Protein AF-A0A2J0KRB7-F1 (afdb_monomer_lite)

Secondary structure (DSSP, 8-state):
--EEEEEETTEEEE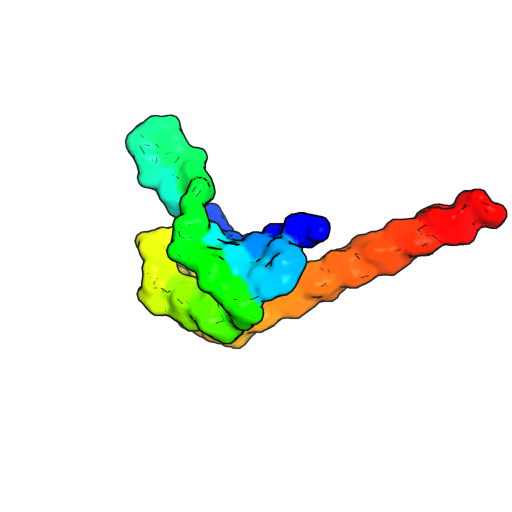EETTEEEEEEEEE-SS-EEEEEEEEESSHHHHHHHHHHT-S---TT---SHHHHHHHHHHHHHHHHHHHHHHHHHHTT--

Sequence (94 aa):
MERTIPIDDNAQIVIEPENYILQYRRKSKSQISWRTAGYFSDLISLATEYLNEAPKRADNAIKDINGIVVTIERAETRICKLISKLKQYDGRNK

Foldseek 3Di:
DWDWQDQDPFWIWIDDVQKIWIWGWDDDPPDIDIDTPDIDNDPVVVLVCCQPPVPDADPPGDNDPVSVVVSVVVSVVVVVVVVVVVVVVVVVVD

pLDDT: mean 82.68, std 10.46, range [41.0, 92.25]

Structure (mmCIF, N/CA/C/O backbone):
data_AF-A0A2J0KRB7-F1
#
_entry.id   AF-A0A2J0KRB7-F1
#
loop_
_atom_site.group_PDB
_atom_site.id
_atom_site.type_symbol
_atom_site.label_atom_id
_atom_site.label_alt_id
_atom_site.label_comp_id
_atom_site.label_asym_id
_atom_site.label_entity_id
_atom_site.label_seq_id
_atom_site.pdbx_PDB_ins_code
_atom_site.Cartn_x
_atom_site.Cartn_y
_atom_site.Cartn_z
_atom_site.occupancy
_atom_site.B_iso_or_equiv
_atom_site.auth_seq_id
_atom_site.auth_comp_id
_atom_site.auth_asym_id
_atom_site.auth_atom_id
_atom_site.pdbx_PDB_model_num
ATOM 1 N N . MET A 1 1 ? -16.996 1.248 4.668 1.00 58.09 1 MET A N 1
ATOM 2 C CA . MET A 1 1 ? -16.509 2.615 4.383 1.00 58.09 1 MET A CA 1
ATOM 3 C C . MET A 1 1 ? -15.225 2.449 3.604 1.00 58.09 1 MET A C 1
ATOM 5 O O . MET A 1 1 ? -14.269 1.948 4.178 1.00 58.09 1 MET A O 1
ATOM 9 N N . GLU A 1 2 ? -15.238 2.777 2.319 1.00 72.00 2 GLU A N 1
ATOM 10 C CA . GLU A 1 2 ? -14.045 2.689 1.476 1.00 72.00 2 GLU A CA 1
ATOM 11 C C . GLU A 1 2 ? -13.035 3.767 1.900 1.00 72.00 2 GLU A C 1
ATOM 13 O O . GLU A 1 2 ? -13.415 4.910 2.189 1.00 72.00 2 GLU A O 1
ATOM 18 N N . ARG A 1 3 ? -11.758 3.398 2.021 1.00 82.62 3 ARG A N 1
ATOM 19 C CA . ARG A 1 3 ? -10.673 4.315 2.405 1.00 82.62 3 ARG A CA 1
ATOM 20 C C . ARG A 1 3 ? -9.521 4.164 1.431 1.00 82.62 3 ARG A C 1
ATOM 22 O O . ARG A 1 3 ? -9.099 3.052 1.159 1.00 82.62 3 ARG A O 1
ATOM 29 N N . THR A 1 4 ? -8.954 5.273 0.981 1.00 89.06 4 THR A N 1
ATOM 30 C CA . THR A 1 4 ? -7.811 5.252 0.066 1.00 89.06 4 THR A CA 1
ATOM 31 C C . THR A 1 4 ? -6.551 5.746 0.768 1.00 89.06 4 THR A C 1
ATOM 33 O O . THR A 1 4 ? -6.550 6.831 1.354 1.00 89.06 4 THR A O 1
ATOM 36 N N . ILE A 1 5 ? -5.476 4.964 0.694 1.00 89.12 5 ILE A N 1
ATOM 37 C CA . ILE A 1 5 ? -4.129 5.328 1.134 1.00 89.12 5 ILE A CA 1
ATOM 38 C C . ILE A 1 5 ? -3.271 5.530 -0.121 1.00 89.12 5 ILE A C 1
ATOM 40 O O . ILE A 1 5 ? -2.986 4.554 -0.818 1.00 89.12 5 ILE A O 1
ATOM 44 N N . PRO A 1 6 ? -2.857 6.766 -0.444 1.00 89.69 6 PRO A N 1
ATOM 45 C CA . PRO A 1 6 ? -1.923 6.991 -1.540 1.00 89.69 6 PRO A CA 1
ATOM 46 C C . PRO A 1 6 ? -0.542 6.444 -1.160 1.00 89.69 6 PRO A C 1
ATOM 48 O O . PRO A 1 6 ? -0.052 6.722 -0.064 1.00 89.69 6 PRO A O 1
ATOM 51 N N . ILE A 1 7 ? 0.074 5.679 -2.063 1.00 87.94 7 ILE A N 1
ATOM 52 C CA . ILE A 1 7 ? 1.460 5.209 -1.918 1.00 87.94 7 ILE A CA 1
ATOM 53 C C . ILE A 1 7 ? 2.398 6.203 -2.611 1.00 87.94 7 ILE A C 1
ATOM 55 O O . ILE A 1 7 ? 3.360 6.677 -2.012 1.00 87.94 7 ILE A O 1
ATOM 59 N N . ASP A 1 8 ? 2.082 6.539 -3.864 1.00 88.12 8 ASP A N 1
ATOM 60 C CA . ASP A 1 8 ? 2.75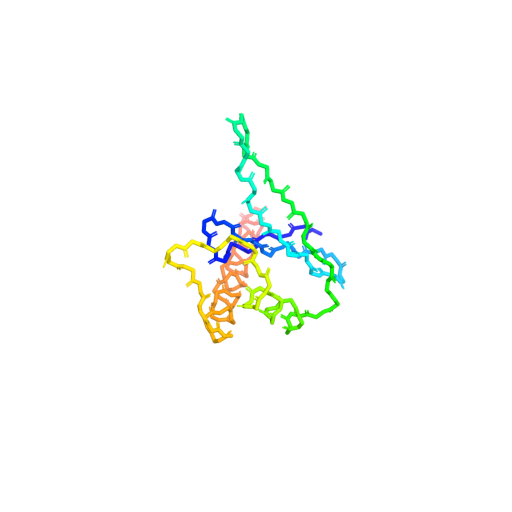3 7.555 -4.675 1.00 88.12 8 ASP A CA 1
ATOM 61 C C . ASP A 1 8 ? 1.764 8.185 -5.684 1.00 88.12 8 ASP A C 1
ATOM 63 O O . ASP A 1 8 ? 0.554 7.953 -5.619 1.00 88.12 8 ASP A O 1
ATOM 67 N N . ASP A 1 9 ? 2.261 8.984 -6.633 1.00 86.31 9 ASP A N 1
ATOM 68 C CA . ASP A 1 9 ? 1.433 9.689 -7.629 1.00 86.31 9 ASP A CA 1
ATOM 69 C C . ASP A 1 9 ? 0.687 8.767 -8.619 1.00 86.31 9 ASP A C 1
ATOM 71 O O . ASP A 1 9 ? -0.244 9.197 -9.319 1.00 86.31 9 ASP A O 1
ATOM 75 N N . ASN A 1 10 ? 1.115 7.507 -8.712 1.00 90.50 10 ASN A N 1
ATOM 76 C CA . ASN A 1 10 ? 0.632 6.503 -9.649 1.00 90.50 10 ASN A CA 1
ATOM 77 C C . ASN A 1 10 ? 0.034 5.264 -8.970 1.00 90.50 10 ASN A C 1
ATOM 79 O O . ASN A 1 10 ? -0.519 4.432 -9.691 1.00 90.50 10 ASN A O 1
ATOM 83 N N . ALA A 1 11 ? 0.098 5.133 -7.644 1.00 90.62 11 ALA A N 1
ATOM 84 C CA . ALA A 1 11 ? -0.366 3.958 -6.914 1.00 90.62 11 ALA A CA 1
ATOM 85 C C . ALA A 1 11 ? -1.102 4.309 -5.615 1.00 90.62 11 ALA A C 1
ATOM 87 O O . ALA A 1 11 ? -0.678 5.171 -4.841 1.00 90.62 11 ALA A O 1
ATOM 88 N N . GLN A 1 12 ? -2.183 3.580 -5.340 1.00 91.50 12 GLN A N 1
ATOM 89 C CA . GLN A 1 12 ? -2.948 3.709 -4.102 1.00 91.50 12 GLN A CA 1
ATOM 90 C C . GLN A 1 12 ? -3.492 2.361 -3.623 1.00 91.50 12 GLN A C 1
ATOM 92 O O . GLN A 1 12 ? -3.783 1.468 -4.421 1.00 91.50 12 GLN A O 1
ATOM 97 N N . ILE A 1 13 ? -3.667 2.252 -2.309 1.00 90.50 13 ILE A N 1
ATOM 98 C CA . ILE A 1 13 ? -4.348 1.142 -1.644 1.00 90.50 13 ILE A CA 1
ATOM 99 C C . ILE A 1 13 ? -5.767 1.588 -1.340 1.00 90.50 13 ILE A C 1
ATOM 101 O O . ILE A 1 13 ? -5.968 2.600 -0.671 1.00 90.50 13 ILE A O 1
ATOM 105 N N . VAL A 1 14 ? -6.750 0.829 -1.798 1.00 90.44 14 VAL A N 1
ATOM 106 C CA . VAL A 1 14 ? -8.144 0.988 -1.401 1.00 90.44 14 VAL A CA 1
ATOM 107 C C . VAL A 1 14 ? -8.465 -0.089 -0.371 1.00 90.44 14 VAL A C 1
ATOM 109 O O . VAL A 1 14 ? -8.262 -1.273 -0.608 1.00 90.44 14 VAL A O 1
ATOM 112 N N . ILE A 1 15 ? -8.915 0.335 0.802 1.00 86.62 15 ILE A N 1
ATOM 113 C CA . ILE A 1 15 ? -9.354 -0.529 1.892 1.00 86.62 15 ILE A CA 1
ATOM 114 C C . ILE A 1 15 ? -10.869 -0.637 1.787 1.00 86.62 15 ILE A C 1
ATOM 116 O O . ILE A 1 15 ? -11.589 0.351 1.984 1.00 86.62 15 ILE A O 1
ATOM 120 N N . GLU A 1 16 ? -11.332 -1.844 1.506 1.00 84.06 16 GLU A N 1
ATOM 121 C CA . GLU A 1 16 ? -12.732 -2.234 1.573 1.00 84.06 16 GLU A CA 1
ATOM 122 C C . GLU A 1 16 ? -12.974 -3.075 2.837 1.00 84.06 16 GLU A C 1
ATOM 124 O O . GLU A 1 16 ? -12.022 -3.527 3.479 1.00 84.06 16 GLU A O 1
ATOM 129 N N . PRO A 1 17 ? -14.234 -3.266 3.268 1.00 77.31 17 PRO A N 1
ATOM 130 C CA . PRO A 1 17 ? -14.529 -4.225 4.323 1.00 77.31 17 PRO A CA 1
ATOM 131 C C . PRO A 1 17 ? -13.910 -5.584 3.975 1.00 77.31 17 PRO A C 1
ATOM 133 O O . PRO A 1 17 ? -14.177 -6.128 2.908 1.00 77.31 17 PRO A O 1
ATOM 136 N N . GLU A 1 18 ? -13.065 -6.090 4.874 1.00 75.12 18 GLU A N 1
ATOM 137 C CA . GLU A 1 18 ? -12.419 -7.410 4.784 1.00 75.12 18 GLU A CA 1
ATOM 138 C C . GLU A 1 18 ? -11.362 -7.573 3.678 1.00 75.12 18 GLU A C 1
ATOM 140 O O . GLU A 1 18 ? -10.725 -8.620 3.624 1.00 75.12 18 GLU A O 1
ATOM 145 N N . ASN A 1 19 ? -11.124 -6.564 2.831 1.00 84.88 19 ASN A N 1
ATOM 146 C CA . ASN A 1 19 ? -10.213 -6.690 1.691 1.00 84.88 19 ASN A CA 1
ATOM 147 C C . ASN A 1 19 ? -9.378 -5.434 1.432 1.00 84.88 19 ASN A C 1
ATOM 149 O O . ASN A 1 19 ? -9.782 -4.300 1.705 1.00 84.88 19 ASN A O 1
ATOM 153 N N . TYR A 1 20 ? -8.223 -5.651 0.809 1.00 89.19 20 TYR A N 1
ATOM 154 C CA . TYR A 1 20 ? -7.362 -4.599 0.295 1.00 89.19 20 TYR A CA 1
ATOM 155 C C . TYR A 1 20 ? -7.261 -4.696 -1.222 1.00 89.19 20 TYR A C 1
ATOM 157 O O . TYR A 1 20 ? -7.110 -5.774 -1.792 1.00 89.19 20 TYR A O 1
ATOM 165 N N . ILE A 1 21 ? -7.320 -3.551 -1.886 1.00 92.06 21 ILE A N 1
ATOM 166 C CA . ILE A 1 21 ? -7.294 -3.454 -3.339 1.00 92.06 21 ILE A CA 1
ATOM 167 C C . ILE A 1 21 ? -6.137 -2.557 -3.737 1.00 92.06 21 ILE A C 1
ATOM 169 O O . ILE A 1 21 ? -6.012 -1.421 -3.277 1.00 92.06 21 ILE A O 1
ATOM 173 N N . LEU A 1 22 ? -5.307 -3.058 -4.640 1.00 91.06 22 LEU A N 1
ATOM 174 C CA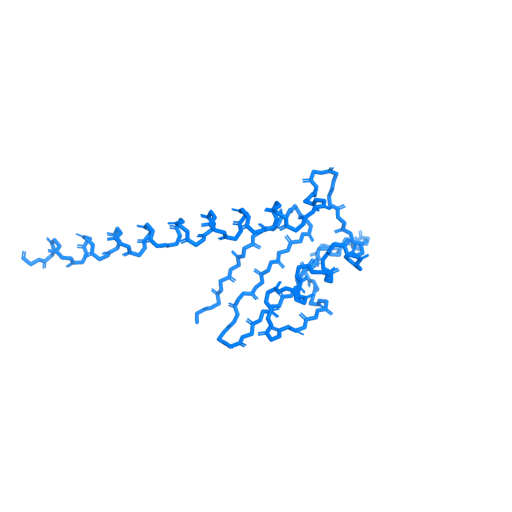 . LEU A 1 22 ? -4.198 -2.302 -5.198 1.00 91.06 22 LEU A CA 1
ATOM 175 C C . LEU A 1 22 ? -4.617 -1.668 -6.519 1.00 91.06 22 LEU A C 1
ATOM 177 O O . LEU A 1 22 ? -5.073 -2.361 -7.436 1.00 91.06 22 LEU A O 1
ATOM 181 N N . GLN A 1 23 ? -4.471 -0.349 -6.624 1.00 92.25 23 GLN A N 1
ATOM 182 C CA . GLN A 1 23 ? -4.822 0.397 -7.826 1.00 92.25 23 GLN A CA 1
ATOM 183 C C . GLN A 1 23 ? -3.637 1.185 -8.374 1.00 92.25 23 GLN A C 1
ATOM 185 O O . GLN A 1 23 ? -2.902 1.824 -7.622 1.00 92.25 23 GLN A O 1
ATOM 190 N N . TYR A 1 24 ? -3.522 1.210 -9.705 1.00 89.88 24 TYR A N 1
ATOM 191 C CA . TYR A 1 24 ? -2.512 1.996 -10.413 1.00 89.88 24 TYR A CA 1
ATOM 192 C C . TYR A 1 24 ? -3.097 2.903 -11.478 1.00 89.88 24 TYR A C 1
ATOM 194 O O . TYR A 1 24 ? -4.101 2.603 -12.135 1.00 89.88 24 TYR A O 1
ATOM 202 N N . ARG A 1 25 ? -2.394 4.003 -11.708 1.00 88.12 25 ARG A N 1
ATOM 203 C CA . ARG A 1 25 ? -2.727 5.003 -12.704 1.00 88.12 25 ARG A CA 1
ATOM 204 C C . ARG A 1 25 ? -2.209 4.574 -14.073 1.00 88.12 25 ARG A C 1
ATOM 206 O O . ARG A 1 25 ? -1.011 4.579 -14.361 1.00 88.12 25 ARG A O 1
ATOM 213 N N . ARG A 1 26 ? -3.127 4.266 -14.989 1.00 82.50 26 ARG A N 1
ATOM 214 C CA . ARG A 1 26 ? -2.794 3.991 -16.391 1.00 82.50 26 ARG A CA 1
ATOM 215 C C . ARG A 1 26 ? -3.040 5.236 -17.235 1.00 82.50 26 ARG A C 1
ATOM 217 O O . ARG A 1 26 ? -4.181 5.617 -17.497 1.00 82.50 26 ARG A O 1
ATOM 224 N N . LYS A 1 27 ? -1.951 5.855 -17.699 1.00 74.75 27 LYS A N 1
ATOM 225 C CA . LYS A 1 27 ? -1.989 6.896 -18.737 1.00 74.75 27 LYS A CA 1
ATOM 226 C C . LYS A 1 27 ? -2.107 6.241 -20.117 1.00 74.75 27 LYS A C 1
ATOM 228 O O . LYS A 1 27 ? -1.202 5.508 -20.520 1.00 74.75 27 LYS A O 1
ATOM 233 N N . SER A 1 28 ? -3.225 6.481 -20.796 1.00 73.56 28 SER A N 1
ATOM 234 C CA . SER A 1 28 ? -3.423 6.197 -22.225 1.00 73.56 28 SER A CA 1
ATOM 235 C C . SER A 1 28 ? -3.272 7.490 -23.041 1.00 73.56 28 SER A C 1
ATOM 237 O O . SER A 1 28 ? -3.105 8.561 -22.456 1.00 73.56 28 SER A O 1
ATOM 239 N N . LYS A 1 29 ? -3.317 7.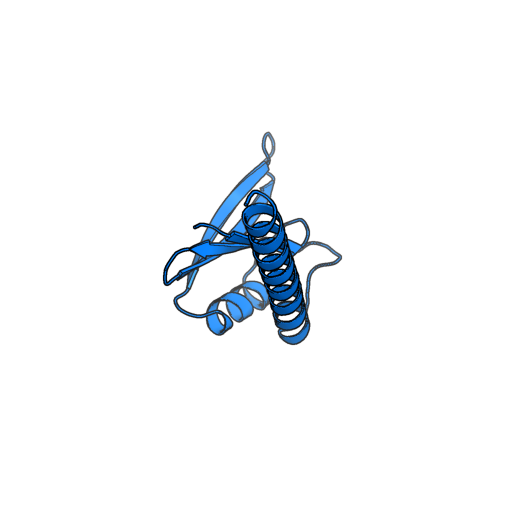410 -24.380 1.00 73.31 29 LYS A N 1
ATOM 240 C CA . LYS A 1 29 ? -3.138 8.577 -25.269 1.00 73.31 29 LYS A CA 1
ATOM 241 C C . LYS A 1 29 ? -4.147 9.710 -25.012 1.00 73.31 29 LYS A C 1
ATOM 243 O O . LYS A 1 29 ? -3.804 10.859 -25.250 1.00 73.31 29 LYS A O 1
ATOM 248 N N . SER A 1 30 ? -5.349 9.403 -24.521 1.00 73.88 30 SER A N 1
ATOM 249 C CA . SER A 1 30 ? -6.442 10.373 -24.350 1.00 73.88 30 SER A CA 1
ATOM 250 C C . SER A 1 30 ? -6.922 10.545 -22.909 1.00 73.88 30 SER A C 1
ATOM 252 O O . SER A 1 30 ? -7.564 11.546 -22.609 1.00 73.88 30 SER A O 1
ATOM 254 N N . GLN A 1 31 ? -6.629 9.605 -22.002 1.00 76.50 31 GLN A N 1
ATOM 255 C CA . GLN A 1 31 ? -7.174 9.659 -20.646 1.00 76.50 31 GLN A CA 1
ATOM 256 C C . GLN A 1 31 ? -6.299 8.949 -19.614 1.00 76.50 31 GLN A C 1
ATOM 258 O O . GLN A 1 31 ? -5.616 7.953 -19.886 1.00 76.50 31 GLN A O 1
ATOM 263 N N . ILE A 1 32 ? -6.370 9.471 -18.396 1.00 79.62 32 ILE A N 1
ATOM 264 C CA . ILE A 1 32 ? -5.849 8.852 -17.189 1.00 79.62 32 ILE A CA 1
ATOM 265 C C . ILE A 1 32 ? -6.994 8.100 -16.508 1.00 79.62 32 ILE A C 1
ATOM 267 O O . ILE A 1 32 ? -8.018 8.700 -16.194 1.00 79.62 32 ILE A O 1
ATOM 271 N N . SER A 1 33 ? -6.796 6.809 -16.241 1.00 85.00 33 SER A N 1
ATOM 272 C CA . SER A 1 33 ? -7.746 5.988 -15.479 1.00 85.00 33 SER A CA 1
ATOM 273 C C . SER A 1 33 ? -7.030 5.197 -14.388 1.00 85.00 33 SER A C 1
ATOM 275 O O . SER A 1 33 ? -5.894 4.760 -14.593 1.00 85.00 33 SER A O 1
ATOM 277 N N . TRP A 1 34 ? -7.693 5.016 -13.248 1.00 86.75 34 TRP A N 1
ATOM 278 C CA . TRP A 1 34 ? -7.277 4.061 -12.225 1.00 86.75 34 TRP A CA 1
ATOM 279 C C . TRP A 1 34 ? -7.710 2.656 -12.639 1.00 86.75 34 TRP A C 1
ATOM 281 O O . TRP A 1 34 ? -8.801 2.464 -13.181 1.00 86.75 34 TRP A O 1
ATOM 291 N N . ARG A 1 35 ? -6.830 1.677 -12.440 1.00 86.31 35 ARG A N 1
ATOM 292 C CA . ARG A 1 35 ? -7.097 0.265 -12.716 1.00 86.31 35 ARG A CA 1
ATOM 293 C C . ARG A 1 35 ? -6.798 -0.549 -11.474 1.00 86.31 35 ARG A C 1
ATOM 295 O O . ARG A 1 35 ? -5.750 -0.359 -10.866 1.00 86.31 35 ARG A O 1
ATOM 302 N N . THR A 1 36 ? -7.705 -1.460 -11.153 1.00 88.06 36 THR A N 1
ATOM 303 C CA . THR A 1 36 ? -7.493 -2.485 -10.136 1.00 88.06 36 THR A CA 1
ATOM 304 C C . THR A 1 36 ? -6.504 -3.513 -10.664 1.00 88.06 36 THR A C 1
ATOM 306 O O . THR A 1 36 ? -6.730 -4.081 -11.733 1.00 88.06 36 THR A O 1
ATOM 309 N N . ALA A 1 37 ? -5.405 -3.707 -9.941 1.00 81.94 37 ALA A N 1
ATOM 310 C CA . ALA A 1 37 ? -4.414 -4.733 -10.244 1.00 81.94 37 ALA A CA 1
ATOM 311 C C . ALA A 1 37 ? -4.713 -6.048 -9.527 1.00 81.94 37 ALA A C 1
ATOM 313 O O . ALA A 1 37 ? -4.606 -7.102 -10.141 1.00 81.94 37 ALA A O 1
ATOM 314 N N . GLY A 1 38 ? -5.145 -5.990 -8.266 1.00 82.25 38 GLY A N 1
ATOM 315 C CA . GLY A 1 38 ? -5.426 -7.192 -7.492 1.00 82.25 38 GLY A CA 1
ATOM 316 C C . GLY A 1 38 ? -6.253 -6.924 -6.243 1.00 82.25 38 GLY A C 1
ATOM 317 O O . GLY A 1 38 ? -6.328 -5.789 -5.759 1.00 82.25 38 GLY A O 1
ATOM 318 N N . TYR A 1 39 ? -6.858 -8.004 -5.757 1.00 89.62 39 TYR A N 1
ATOM 319 C CA . TYR A 1 39 ? -7.532 -8.102 -4.469 1.00 89.62 39 TYR A CA 1
ATOM 320 C C . TYR A 1 39 ? -6.658 -8.933 -3.540 1.00 89.62 39 TYR A C 1
ATOM 322 O O . TYR A 1 39 ? -6.157 -9.984 -3.938 1.00 89.62 39 TYR A O 1
ATOM 330 N N . PHE A 1 40 ? -6.496 -8.463 -2.312 1.00 89.44 40 PHE A N 1
ATOM 331 C CA . PHE A 1 40 ? -5.618 -9.071 -1.328 1.00 89.44 40 PHE A CA 1
ATOM 332 C C . PHE A 1 40 ? -6.352 -9.188 0.001 1.00 89.44 40 PHE A C 1
ATOM 334 O O . PHE A 1 40 ? -6.940 -8.220 0.488 1.00 89.44 40 PHE A O 1
ATOM 341 N N . SER A 1 41 ? -6.284 -10.375 0.597 1.00 85.88 41 SER A N 1
ATOM 342 C CA . SER A 1 41 ? -6.812 -10.652 1.935 1.00 85.88 41 SER A CA 1
ATOM 343 C C . SER A 1 41 ? -5.953 -10.049 3.047 1.00 85.88 41 SER A C 1
ATOM 345 O O . SER A 1 41 ? -6.410 -9.910 4.177 1.00 85.88 41 SER A O 1
ATOM 347 N N . ASP A 1 42 ? -4.700 -9.703 2.748 1.00 87.38 42 ASP A N 1
ATOM 348 C CA . ASP A 1 42 ? -3.752 -9.171 3.717 1.00 87.38 42 ASP A CA 1
ATOM 349 C C . ASP A 1 42 ? -2.840 -8.094 3.106 1.00 87.38 42 ASP A C 1
ATOM 351 O O . ASP A 1 42 ? -2.578 -8.054 1.900 1.00 87.38 42 ASP A O 1
ATOM 355 N N . LEU A 1 43 ? -2.352 -7.201 3.970 1.00 86.25 43 LEU A N 1
ATOM 356 C CA . LEU A 1 43 ? -1.504 -6.074 3.579 1.00 86.25 43 LEU A CA 1
ATOM 357 C C . LEU A 1 43 ? -0.101 -6.490 3.131 1.00 86.25 43 LEU A C 1
ATOM 359 O O . LEU A 1 43 ? 0.523 -5.735 2.387 1.00 86.25 43 LEU A O 1
ATOM 363 N N . ILE A 1 44 ? 0.407 -7.645 3.572 1.00 88.88 44 ILE A N 1
ATOM 364 C CA . ILE A 1 44 ? 1.761 -8.093 3.226 1.00 88.88 44 ILE A CA 1
ATOM 365 C C . ILE A 1 44 ? 1.776 -8.507 1.760 1.00 88.88 44 ILE A C 1
ATOM 367 O O . ILE A 1 44 ? 2.565 -7.964 0.989 1.00 88.88 44 ILE A O 1
ATOM 371 N N . SER A 1 45 ? 0.851 -9.379 1.360 1.00 90.12 45 SER A N 1
ATOM 372 C CA . SER A 1 45 ? 0.682 -9.820 -0.026 1.00 90.12 45 SER A CA 1
ATOM 373 C C . SER A 1 45 ? 0.487 -8.633 -0.968 1.00 90.12 45 SER A C 1
ATOM 375 O O . SER A 1 45 ? 1.137 -8.553 -2.009 1.00 90.12 45 SER A O 1
ATOM 377 N N . LEU A 1 46 ? -0.331 -7.653 -0.564 1.00 92.19 46 LEU A N 1
ATOM 378 C CA . LEU A 1 46 ? -0.524 -6.424 -1.331 1.00 92.19 46 LEU A CA 1
ATOM 379 C C . LEU A 1 46 ? 0.766 -5.607 -1.465 1.00 92.19 46 LEU A C 1
ATOM 381 O O . LEU A 1 46 ? 1.107 -5.153 -2.558 1.00 92.19 46 LEU A O 1
ATOM 385 N N . ALA A 1 47 ? 1.471 -5.376 -0.356 1.00 90.12 47 ALA A N 1
ATOM 386 C CA . ALA A 1 47 ? 2.696 -4.583 -0.353 1.00 90.12 47 ALA A CA 1
ATOM 387 C C . ALA A 1 47 ? 3.792 -5.248 -1.195 1.00 90.12 47 ALA A C 1
ATOM 389 O O . ALA A 1 47 ? 4.508 -4.564 -1.928 1.00 90.12 47 ALA A O 1
ATOM 390 N N . THR A 1 48 ? 3.896 -6.575 -1.132 1.00 90.75 48 THR A N 1
ATOM 391 C CA . THR A 1 48 ? 4.811 -7.362 -1.961 1.00 90.75 48 THR A CA 1
ATOM 392 C C . THR A 1 48 ? 4.463 -7.243 -3.442 1.00 90.75 48 THR A C 1
ATOM 394 O O . THR A 1 48 ? 5.361 -6.956 -4.235 1.00 90.75 48 THR A O 1
ATOM 397 N N . GLU A 1 49 ? 3.184 -7.369 -3.814 1.00 90.88 49 GLU A N 1
ATOM 398 C CA . GLU A 1 49 ? 2.740 -7.143 -5.197 1.00 90.88 49 GLU A CA 1
ATOM 399 C C . GLU A 1 49 ? 3.139 -5.741 -5.671 1.00 90.88 49 GLU A C 1
ATOM 401 O O . GLU A 1 49 ? 3.718 -5.570 -6.743 1.00 90.88 49 GLU A O 1
ATOM 406 N N . TYR A 1 50 ? 2.897 -4.722 -4.843 1.00 90.69 50 TYR A N 1
ATOM 407 C CA . TYR A 1 50 ? 3.260 -3.352 -5.181 1.00 90.69 50 TYR A CA 1
ATOM 408 C C . TYR A 1 50 ? 4.764 -3.170 -5.427 1.00 90.69 50 TYR A C 1
ATOM 410 O O . TYR A 1 50 ? 5.166 -2.438 -6.334 1.00 90.69 50 TYR A O 1
ATOM 418 N N . LEU A 1 51 ? 5.61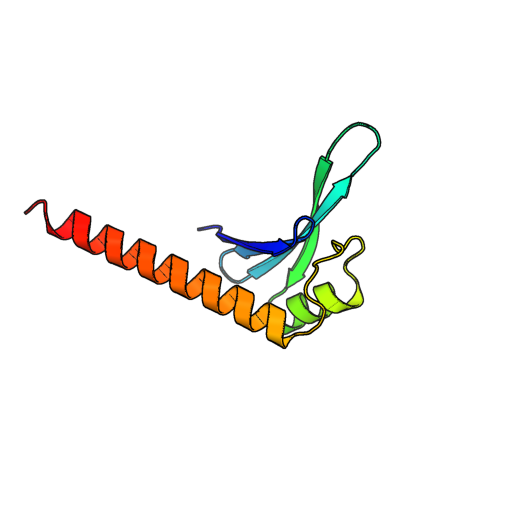5 -3.814 -4.633 1.00 90.62 51 LEU A N 1
ATOM 419 C CA . LEU A 1 51 ? 7.063 -3.665 -4.770 1.00 90.62 51 LEU A CA 1
ATOM 420 C C . LEU A 1 51 ? 7.621 -4.373 -6.007 1.00 90.62 51 LEU A C 1
ATOM 422 O O . LEU A 1 51 ? 8.581 -3.864 -6.601 1.00 90.62 51 LEU A O 1
ATOM 426 N N . ASN A 1 52 ? 7.018 -5.500 -6.382 1.00 88.38 52 ASN A N 1
ATOM 427 C CA . ASN A 1 52 ? 7.535 -6.393 -7.415 1.00 88.38 52 ASN A CA 1
ATOM 428 C C . ASN A 1 52 ? 6.890 -6.151 -8.784 1.00 88.38 52 ASN A C 1
ATOM 430 O O . ASN A 1 52 ? 7.599 -5.994 -9.775 1.00 88.38 52 ASN A O 1
ATOM 434 N N . GLU A 1 53 ? 5.562 -6.062 -8.828 1.00 82.88 53 GLU A N 1
ATOM 435 C CA . GLU A 1 53 ? 4.778 -6.215 -10.061 1.00 82.88 53 GLU A CA 1
ATOM 436 C C . GLU A 1 53 ? 4.065 -4.925 -10.494 1.00 82.88 53 GLU A C 1
ATOM 438 O O . GLU A 1 53 ? 3.513 -4.854 -11.594 1.00 82.88 53 GLU A O 1
ATOM 443 N N . ALA A 1 54 ? 4.097 -3.864 -9.674 1.00 81.81 54 ALA A N 1
ATOM 444 C CA . ALA A 1 54 ? 3.492 -2.573 -10.003 1.00 81.81 54 ALA A CA 1
ATOM 445 C C . ALA A 1 54 ? 4.011 -2.021 -11.349 1.00 81.81 54 ALA A C 1
ATOM 447 O O . ALA A 1 54 ? 5.149 -1.543 -11.430 1.00 81.81 54 ALA A O 1
ATOM 448 N N . PRO A 1 55 ? 3.179 -1.963 -12.406 1.00 73.38 55 PRO A N 1
ATOM 449 C CA . PRO A 1 55 ? 3.664 -1.690 -13.760 1.00 73.38 55 PRO A CA 1
ATOM 450 C C . PRO A 1 55 ? 4.066 -0.225 -13.986 1.00 73.38 55 PRO A C 1
ATOM 452 O O . PRO A 1 55 ? 4.738 0.092 -14.968 1.00 73.38 55 PRO A O 1
ATOM 455 N N . LYS A 1 56 ? 3.627 0.696 -13.119 1.00 73.81 56 LYS A N 1
ATOM 456 C CA . LYS A 1 56 ? 3.970 2.124 -13.172 1.00 73.81 56 LYS A CA 1
ATOM 457 C C . LYS A 1 56 ? 4.155 2.682 -11.767 1.00 73.81 56 LYS A C 1
ATOM 459 O O . LYS A 1 56 ? 3.177 3.029 -11.113 1.00 73.81 56 LYS A O 1
ATOM 464 N N . ARG A 1 57 ? 5.414 2.810 -11.355 1.00 84.00 57 ARG A N 1
ATOM 465 C CA . ARG A 1 57 ? 5.832 3.526 -10.143 1.00 84.00 57 ARG A CA 1
ATOM 466 C C . ARG A 1 57 ? 6.310 4.930 -10.504 1.00 84.00 57 ARG A C 1
ATOM 468 O O . ARG A 1 57 ? 6.838 5.131 -11.598 1.00 84.00 57 ARG A O 1
ATOM 475 N N . ALA A 1 58 ? 6.062 5.905 -9.635 1.00 84.00 58 ALA A N 1
ATOM 476 C CA . ALA A 1 58 ? 6.607 7.253 -9.801 1.00 84.00 58 ALA A CA 1
ATOM 477 C C . ALA A 1 58 ? 8.116 7.298 -9.466 1.00 84.00 58 ALA A C 1
ATOM 479 O O . ALA A 1 58 ? 8.644 6.391 -8.826 1.00 84.00 58 ALA A O 1
ATOM 480 N N . ASP A 1 59 ? 8.826 8.359 -9.859 1.00 83.44 59 ASP A N 1
ATOM 481 C CA . ASP A 1 59 ? 10.267 8.495 -9.560 1.00 83.44 59 ASP A CA 1
ATOM 482 C C . ASP A 1 59 ? 10.549 8.587 -8.045 1.00 83.44 59 ASP A C 1
ATOM 484 O O . ASP A 1 59 ? 11.604 8.176 -7.558 1.00 83.44 59 ASP A O 1
ATOM 488 N N . ASN A 1 60 ? 9.572 9.090 -7.288 1.00 82.81 60 ASN A N 1
ATOM 489 C CA . ASN A 1 60 ? 9.551 9.185 -5.829 1.00 82.81 60 ASN A CA 1
ATOM 490 C C . ASN A 1 60 ? 8.801 8.018 -5.155 1.00 82.81 60 ASN A C 1
ATOM 492 O O . ASN A 1 60 ? 8.443 8.126 -3.981 1.00 82.81 60 ASN A O 1
ATOM 496 N N . ALA A 1 61 ? 8.552 6.924 -5.880 1.00 87.62 61 ALA A N 1
ATOM 497 C CA . ALA A 1 61 ? 7.864 5.753 -5.353 1.00 87.62 61 ALA A CA 1
ATOM 498 C C . ALA A 1 61 ? 8.586 5.132 -4.156 1.00 87.62 61 ALA A C 1
ATOM 500 O O . ALA A 1 61 ? 9.818 5.121 -4.068 1.00 87.62 61 ALA A O 1
ATOM 501 N N . ILE A 1 62 ? 7.797 4.524 -3.272 1.00 89.81 62 ILE A N 1
ATOM 502 C CA . ILE A 1 62 ? 8.322 3.717 -2.175 1.00 89.81 62 ILE A CA 1
ATOM 503 C C . ILE A 1 62 ? 9.019 2.472 -2.738 1.00 89.81 62 ILE A C 1
ATOM 505 O O . ILE A 1 62 ? 8.471 1.789 -3.607 1.00 89.81 62 ILE A O 1
ATOM 509 N N . LYS A 1 63 ? 10.228 2.190 -2.240 1.00 89.25 63 LYS A N 1
ATOM 510 C CA . LYS A 1 63 ? 11.124 1.142 -2.761 1.00 89.25 63 LYS A CA 1
ATOM 511 C C . LYS A 1 63 ? 11.233 -0.091 -1.872 1.00 89.25 63 LYS A C 1
ATOM 513 O O . LYS A 1 63 ? 11.757 -1.104 -2.320 1.00 89.25 63 LYS A O 1
ATOM 518 N N . ASP A 1 64 ? 10.762 -0.007 -0.634 1.00 90.06 64 ASP A N 1
ATOM 519 C CA . ASP A 1 64 ? 10.849 -1.088 0.339 1.00 90.06 64 ASP A CA 1
ATOM 520 C C . ASP A 1 64 ? 9.580 -1.190 1.189 1.00 90.06 64 ASP A C 1
ATOM 522 O O . ASP A 1 64 ? 8.734 -0.293 1.218 1.00 90.06 64 ASP A O 1
ATOM 526 N N . ILE A 1 65 ? 9.448 -2.321 1.880 1.00 88.81 65 ILE A N 1
ATOM 527 C CA . ILE A 1 65 ? 8.273 -2.622 2.697 1.00 88.81 65 ILE A CA 1
ATOM 528 C C . ILE A 1 65 ? 8.144 -1.676 3.897 1.00 88.81 65 ILE A C 1
ATOM 530 O O . ILE A 1 65 ? 7.031 -1.313 4.272 1.00 88.81 65 ILE A O 1
ATOM 534 N N . ASN A 1 66 ? 9.265 -1.208 4.455 1.00 90.38 66 ASN A N 1
ATOM 535 C CA . ASN A 1 66 ? 9.265 -0.312 5.610 1.00 90.38 66 ASN A CA 1
ATOM 536 C C . ASN A 1 66 ? 8.629 1.036 5.261 1.00 90.38 66 ASN A C 1
ATOM 538 O O . ASN A 1 66 ? 7.820 1.556 6.029 1.00 90.38 66 ASN A O 1
ATOM 542 N N . GLY A 1 67 ? 8.929 1.589 4.085 1.00 90.38 67 GLY A N 1
ATOM 543 C CA . GLY A 1 67 ? 8.302 2.820 3.615 1.00 90.38 67 GLY A CA 1
ATOM 544 C C . GLY A 1 67 ? 6.787 2.676 3.442 1.00 90.38 67 GLY A C 1
ATOM 545 O O . GLY A 1 67 ? 6.041 3.609 3.758 1.00 90.38 67 GLY A O 1
ATOM 546 N N . ILE A 1 68 ? 6.319 1.504 2.997 1.00 89.38 68 ILE A N 1
ATOM 547 C CA . ILE A 1 68 ? 4.886 1.220 2.825 1.00 89.38 68 ILE A CA 1
ATOM 548 C C . ILE A 1 68 ? 4.206 1.168 4.192 1.00 89.38 68 ILE A C 1
ATOM 550 O O . ILE A 1 68 ? 3.202 1.852 4.392 1.00 89.38 68 ILE A O 1
ATOM 554 N N . VAL A 1 69 ? 4.789 0.439 5.149 1.00 89.50 69 VAL A N 1
ATOM 555 C CA . VAL A 1 69 ? 4.289 0.363 6.531 1.00 89.50 69 VAL A CA 1
ATOM 556 C C . VAL A 1 69 ? 4.186 1.759 7.148 1.00 89.50 69 VAL A C 1
ATOM 558 O O . VAL A 1 69 ? 3.109 2.150 7.592 1.00 89.50 69 VAL A O 1
ATOM 561 N N . VAL A 1 70 ? 5.250 2.566 7.068 1.00 91.25 70 VAL A N 1
ATOM 562 C CA . VAL A 1 70 ? 5.255 3.946 7.591 1.00 91.25 70 VAL A CA 1
ATOM 563 C C . VAL A 1 70 ? 4.159 4.802 6.947 1.00 91.25 70 VAL A C 1
ATOM 565 O O . VAL A 1 70 ? 3.548 5.650 7.603 1.00 91.25 70 VAL A O 1
ATOM 568 N N . THR A 1 71 ? 3.892 4.605 5.657 1.00 90.56 71 THR A N 1
ATOM 569 C CA . THR A 1 71 ? 2.842 5.336 4.934 1.00 90.56 71 THR A CA 1
ATOM 570 C C . THR A 1 71 ? 1.449 4.947 5.425 1.00 90.56 71 THR A C 1
ATOM 572 O O . THR A 1 71 ? 0.622 5.829 5.678 1.00 90.56 71 THR A O 1
ATOM 575 N N . ILE A 1 72 ? 1.210 3.650 5.633 1.00 87.62 72 ILE A N 1
ATOM 576 C CA . ILE A 1 72 ? -0.051 3.125 6.166 1.00 87.62 72 ILE A CA 1
ATOM 577 C C . ILE A 1 72 ? -0.284 3.622 7.599 1.00 87.62 72 ILE A C 1
ATOM 579 O O . ILE A 1 72 ? -1.342 4.185 7.877 1.00 87.62 72 ILE A O 1
ATOM 583 N N . GLU A 1 73 ? 0.712 3.525 8.483 1.00 89.62 73 GLU A N 1
ATOM 584 C CA . GLU A 1 73 ? 0.609 3.986 9.878 1.00 89.62 73 GLU A CA 1
ATOM 585 C C . GLU A 1 73 ? 0.325 5.493 9.977 1.00 89.62 73 GLU A C 1
ATOM 587 O O . GLU A 1 73 ? -0.478 5.955 10.798 1.00 89.62 73 GLU A O 1
ATOM 592 N N . ARG A 1 74 ? 0.956 6.297 9.109 1.00 89.62 74 ARG A N 1
ATOM 593 C CA . ARG A 1 74 ? 0.683 7.741 9.021 1.00 89.62 74 ARG A CA 1
ATOM 594 C C . ARG A 1 74 ? -0.749 8.012 8.574 1.00 89.62 74 ARG A C 1
ATOM 596 O O . ARG A 1 74 ? -1.393 8.917 9.118 1.00 89.62 74 ARG A O 1
ATOM 603 N N . ALA A 1 75 ? -1.245 7.254 7.597 1.00 86.25 75 ALA A N 1
ATOM 604 C CA . ALA A 1 75 ? -2.618 7.373 7.123 1.00 86.25 75 ALA A CA 1
ATOM 605 C C . ALA A 1 75 ? -3.616 6.992 8.226 1.00 86.25 75 ALA A C 1
ATOM 607 O O . ALA A 1 75 ? -4.531 7.769 8.510 1.00 86.25 75 ALA A O 1
ATOM 608 N N . GLU A 1 76 ? -3.391 5.874 8.914 1.00 85.94 76 GLU A N 1
ATOM 609 C CA . GLU A 1 76 ? -4.203 5.425 10.046 1.00 85.94 76 GLU A CA 1
ATOM 610 C C . GLU A 1 76 ? -4.220 6.467 11.170 1.00 85.94 76 GLU A C 1
ATOM 612 O O . GLU A 1 76 ? -5.285 6.912 11.601 1.00 85.94 76 GLU A O 1
ATOM 617 N N . THR A 1 77 ? -3.049 6.964 11.573 1.00 88.88 77 THR A N 1
ATOM 618 C CA . THR A 1 77 ? -2.929 8.010 12.598 1.00 88.88 77 THR A CA 1
ATOM 619 C C . THR A 1 77 ? -3.740 9.252 12.227 1.00 88.88 77 THR A C 1
ATOM 621 O O . THR A 1 77 ? -4.420 9.849 13.070 1.00 88.88 77 THR A O 1
ATOM 624 N N . ARG A 1 78 ? -3.688 9.670 10.957 1.00 86.31 78 ARG A N 1
ATOM 625 C CA . AR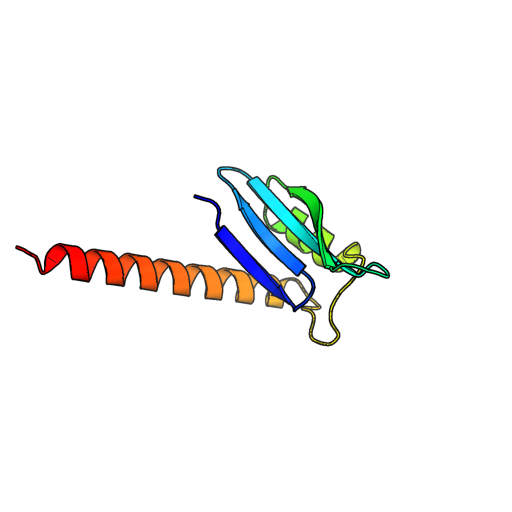G A 1 78 ? -4.456 10.820 10.461 1.00 86.31 78 ARG A CA 1
ATOM 626 C C . ARG A 1 78 ? -5.958 10.548 10.508 1.00 86.31 78 ARG A C 1
ATOM 628 O O . ARG A 1 78 ? -6.712 11.432 10.915 1.00 86.31 78 ARG A O 1
ATOM 635 N N . ILE A 1 79 ? -6.385 9.343 10.142 1.00 81.19 79 ILE A N 1
ATOM 636 C CA . ILE A 1 79 ? -7.786 8.914 10.205 1.00 81.19 79 ILE A CA 1
ATOM 637 C C . ILE A 1 79 ? -8.287 8.915 11.651 1.00 81.19 79 ILE A C 1
ATOM 639 O O . ILE A 1 79 ? -9.311 9.540 11.934 1.00 81.19 79 ILE A O 1
ATOM 643 N N . CYS A 1 80 ? -7.548 8.302 12.573 1.00 83.38 80 CYS A N 1
ATOM 644 C CA . CYS A 1 80 ? -7.881 8.275 13.995 1.00 83.38 80 CYS A CA 1
ATOM 645 C C . CYS A 1 80 ? -8.009 9.693 14.565 1.00 83.38 80 CYS A C 1
ATOM 647 O O . CYS A 1 80 ? -8.984 10.001 15.250 1.00 83.38 80 CYS A O 1
ATOM 649 N N . LYS A 1 81 ? -7.092 10.603 14.209 1.00 85.25 81 LYS A N 1
ATOM 650 C CA . LYS A 1 81 ? -7.179 12.021 14.601 1.00 85.25 81 LYS A CA 1
ATOM 651 C C . LYS A 1 81 ? -8.437 12.705 14.063 1.00 85.25 81 LYS A C 1
ATOM 653 O O . LYS A 1 81 ? -9.055 13.474 14.795 1.00 85.25 81 LYS A O 1
ATOM 658 N N . LEU A 1 82 ? -8.816 12.451 12.810 1.00 81.44 82 LEU A N 1
ATOM 659 C CA . LEU A 1 82 ? -10.036 13.014 12.220 1.00 81.44 82 LEU A CA 1
ATOM 660 C C . LEU A 1 82 ? -11.290 12.500 12.936 1.00 81.44 82 LEU A C 1
ATOM 662 O O . LEU A 1 82 ? -12.144 13.303 13.300 1.00 81.44 82 LEU A O 1
ATOM 666 N N . ILE A 1 83 ? -11.366 11.195 13.207 1.00 80.25 83 ILE A N 1
ATOM 667 C CA . ILE A 1 83 ? -12.487 10.587 13.939 1.00 80.25 83 ILE A CA 1
ATOM 668 C C . ILE A 1 83 ? -12.586 11.165 15.356 1.00 80.25 83 ILE A C 1
ATOM 670 O O . ILE A 1 83 ? -13.666 11.565 15.783 1.00 80.25 83 ILE A O 1
ATOM 674 N N . SER A 1 84 ? -11.468 11.259 16.079 1.00 80.88 84 SER A N 1
ATOM 675 C CA . SER A 1 84 ? -11.447 11.828 17.431 1.00 80.88 84 SER A CA 1
ATOM 676 C C . SER A 1 84 ? -11.859 13.299 17.450 1.00 80.88 84 SER A C 1
ATOM 678 O O . SER A 1 84 ? -12.588 13.713 18.347 1.00 80.88 84 SER A O 1
ATOM 680 N N . LYS A 1 85 ? -11.453 14.088 16.445 1.00 75.94 85 LYS A N 1
ATOM 681 C CA . LYS A 1 85 ? -11.915 15.475 16.296 1.00 75.94 85 LYS A CA 1
ATOM 682 C C . LYS A 1 85 ? -13.420 15.545 16.045 1.00 75.94 85 LYS A C 1
ATOM 684 O O . LYS A 1 85 ? -14.081 16.331 16.708 1.00 75.94 85 LYS A O 1
ATOM 689 N N . LEU A 1 86 ? -13.963 14.716 15.153 1.00 69.62 86 LEU A N 1
ATOM 690 C CA . LEU A 1 86 ? -15.406 14.675 14.876 1.00 69.62 86 LEU A CA 1
ATOM 691 C C . LEU A 1 86 ? -16.213 14.353 16.141 1.00 69.62 86 LEU A C 1
ATOM 693 O O . LEU A 1 86 ? -17.133 15.090 16.481 1.00 69.62 86 LEU A O 1
ATOM 697 N N . LYS A 1 87 ? -15.780 13.354 16.920 1.00 65.38 87 LYS A N 1
ATOM 698 C CA . LYS A 1 87 ? -16.404 13.021 18.214 1.00 65.38 87 LYS A CA 1
ATOM 699 C C . LYS A 1 87 ? -16.394 14.193 19.206 1.00 65.38 87 LYS A C 1
ATOM 701 O O . LYS A 1 87 ? -17.340 14.358 19.968 1.00 65.38 87 LYS A O 1
ATOM 706 N N . GLN A 1 88 ? -15.343 15.018 19.203 1.00 60.88 88 GLN A N 1
ATOM 707 C CA . GLN A 1 88 ? -15.264 16.218 20.048 1.00 60.88 88 GLN A CA 1
ATOM 708 C C . GLN A 1 88 ? -16.165 17.368 19.575 1.00 60.88 88 GLN A C 1
ATOM 710 O O . GLN A 1 88 ? -16.498 18.227 20.390 1.00 60.88 88 GLN A O 1
ATOM 715 N N . TYR A 1 89 ? -16.519 17.426 18.288 1.00 58.81 89 TYR A N 1
ATOM 716 C CA . TYR A 1 89 ? -17.489 18.394 17.766 1.00 58.81 89 TYR A CA 1
ATOM 717 C C . TYR A 1 89 ? -18.925 17.957 18.077 1.00 58.81 89 TYR A C 1
ATOM 719 O O . TYR A 1 89 ? -19.702 18.772 18.566 1.00 58.81 89 TYR A O 1
ATOM 727 N N . ASP A 1 90 ? -19.246 16.670 17.917 1.00 60.12 90 ASP A N 1
ATOM 728 C CA . ASP A 1 90 ? -20.573 16.133 18.259 1.00 60.12 90 ASP A CA 1
ATOM 729 C C . ASP A 1 90 ? -20.873 16.224 19.767 1.00 60.12 90 ASP A C 1
ATOM 731 O O . ASP A 1 90 ? -22.016 16.427 20.172 1.00 60.12 90 ASP A O 1
ATOM 735 N N . GLY A 1 91 ? -19.840 16.141 20.615 1.00 55.84 91 GLY A N 1
ATOM 736 C CA . GLY A 1 91 ? -19.954 16.300 22.068 1.00 55.84 91 GLY A CA 1
ATOM 737 C C . GLY A 1 91 ? -20.072 17.744 22.578 1.00 55.84 91 GLY A C 1
ATOM 738 O O . GLY A 1 91 ? -20.280 17.923 23.773 1.00 55.84 91 GLY A O 1
ATOM 739 N N . ARG A 1 92 ? -19.933 18.766 21.717 1.00 52.94 92 ARG A N 1
ATOM 740 C CA . ARG A 1 92 ? -20.088 20.194 22.084 1.00 52.94 92 ARG A CA 1
ATOM 741 C C . ARG A 1 92 ? -21.457 20.785 21.733 1.00 52.94 92 ARG A C 1
ATOM 743 O O . ARG A 1 92 ? -21.697 21.946 22.037 1.00 52.94 92 ARG A O 1
ATOM 750 N N . ASN A 1 93 ? -22.342 19.996 21.122 1.00 49.28 93 ASN A N 1
ATOM 751 C CA . ASN A 1 93 ? -23.731 20.369 20.832 1.00 49.28 93 ASN A CA 1
ATOM 752 C C . ASN A 1 93 ? -24.719 19.843 21.895 1.00 49.28 93 ASN A C 1
ATOM 754 O O . ASN A 1 93 ? -25.863 19.520 21.573 1.00 49.28 93 ASN A O 1
ATOM 758 N N . LYS A 1 94 ? -24.282 19.725 23.152 1.00 41.00 94 LYS A N 1
ATOM 759 C CA . LYS A 1 94 ? -25.151 19.443 24.299 1.00 41.00 94 LYS A CA 1
ATOM 760 C C . LYS A 1 94 ? -24.914 20.456 25.401 1.00 41.00 94 LYS A C 1
ATOM 762 O O . LYS A 1 94 ? -23.726 20.741 25.665 1.00 41.00 94 LYS A O 1
#

Radius of gyration: 15.72 Å; chains: 1; bounding box: 36×31×50 Å